Protein AF-A0A6D2J3P2-F1 (afdb_monomer)

Sequence (119 aa):
MQGESLTMRDKEGKILVKATRSKNRLYKVRMGIIDNTRLNLTETSGSSRWHSRLGHINLDALKLMMQKKLVFGIPSMTIEKKLCGPCLLGKQADKHSRKQRHSEQARTWNLSMETCVDQ

Structure (mmCIF, N/CA/C/O backbone):
data_AF-A0A6D2J3P2-F1
#
_entry.id   AF-A0A6D2J3P2-F1
#
loop_
_atom_site.group_PDB
_atom_site.id
_atom_site.type_symbol
_atom_site.label_atom_id
_atom_site.label_alt_id
_atom_site.label_comp_id
_atom_site.label_asym_id
_atom_site.label_entity_id
_atom_site.label_seq_id
_atom_site.pdbx_PDB_ins_code
_atom_site.Cartn_x
_atom_site.Cartn_y
_atom_site.Cartn_z
_atom_site.occupancy
_atom_site.B_iso_or_equiv
_atom_site.auth_seq_id
_atom_site.auth_comp_id
_atom_site.auth_asym_id
_atom_site.auth_atom_id
_atom_site.pdbx_PDB_model_num
ATOM 1 N N . MET A 1 1 ? 14.120 -1.677 -41.632 1.00 47.03 1 MET A N 1
ATOM 2 C CA . MET A 1 1 ? 13.020 -2.260 -40.833 1.00 47.03 1 MET A CA 1
ATOM 3 C C . MET A 1 1 ? 13.188 -1.817 -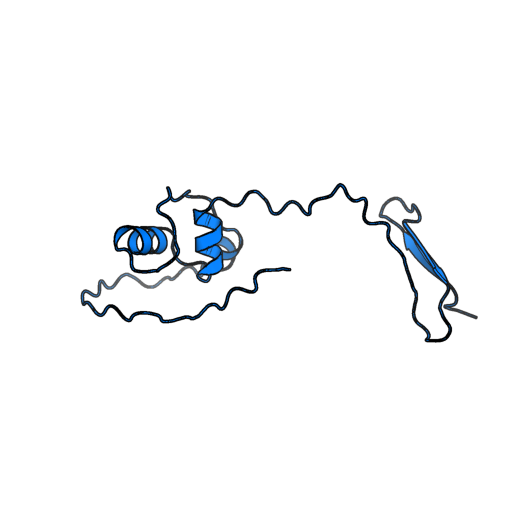39.383 1.00 47.03 1 MET A C 1
ATOM 5 O O . MET A 1 1 ? 14.062 -2.321 -38.696 1.00 47.03 1 MET A O 1
ATOM 9 N N . GLN A 1 2 ? 12.452 -0.795 -38.941 1.00 55.59 2 GLN A N 1
ATOM 10 C CA . GLN A 1 2 ? 12.528 -0.287 -37.564 1.00 55.59 2 GLN A CA 1
ATOM 11 C C . GLN A 1 2 ? 11.537 -1.059 -36.673 1.00 55.59 2 GLN A C 1
ATOM 13 O O . GLN A 1 2 ? 10.389 -1.260 -37.062 1.00 55.59 2 GLN A O 1
ATOM 18 N N . GLY A 1 3 ? 11.969 -1.492 -35.482 1.00 68.62 3 GLY A N 1
ATOM 19 C CA . GLY A 1 3 ? 11.086 -2.115 -34.483 1.00 68.62 3 GLY A CA 1
ATOM 20 C C . GLY A 1 3 ? 11.021 -3.647 -34.492 1.00 68.62 3 GLY A C 1
ATOM 21 O O . GLY A 1 3 ? 9.973 -4.207 -34.174 1.00 68.62 3 GLY A O 1
ATOM 22 N N . GLU A 1 4 ? 12.106 -4.335 -34.858 1.00 83.44 4 GLU A N 1
ATOM 23 C CA . GLU A 1 4 ? 12.228 -5.792 -34.660 1.00 83.44 4 GLU A CA 1
ATOM 24 C C . GLU A 1 4 ? 12.716 -6.161 -33.254 1.00 83.44 4 GLU A C 1
ATOM 26 O O . GLU A 1 4 ? 12.368 -7.223 -32.739 1.00 83.44 4 GLU A O 1
ATOM 31 N N . SER A 1 5 ? 13.480 -5.280 -32.603 1.00 86.62 5 SER A N 1
ATOM 32 C CA . SER A 1 5 ? 14.046 -5.517 -31.275 1.00 86.62 5 SER A CA 1
ATOM 33 C C . SER A 1 5 ? 13.791 -4.353 -30.320 1.00 86.62 5 SER A C 1
ATOM 35 O O . SER A 1 5 ? 14.065 -3.201 -30.656 1.00 86.62 5 SER A O 1
ATOM 37 N N . LEU A 1 6 ? 13.352 -4.671 -29.105 1.00 89.12 6 LEU A N 1
ATOM 38 C CA . LEU A 1 6 ? 13.273 -3.778 -27.953 1.00 89.12 6 LEU A CA 1
ATOM 39 C C . LEU A 1 6 ? 14.514 -3.988 -27.076 1.00 89.12 6 LEU A C 1
ATOM 41 O O . LEU A 1 6 ? 14.860 -5.128 -26.762 1.00 89.12 6 LEU A O 1
ATOM 45 N N . THR A 1 7 ? 15.161 -2.901 -26.655 1.00 91.12 7 THR A N 1
ATOM 46 C CA . THR A 1 7 ? 16.235 -2.933 -25.650 1.00 91.12 7 THR A CA 1
ATOM 47 C C . THR A 1 7 ? 15.902 -1.962 -24.522 1.00 91.12 7 THR A C 1
ATOM 49 O O . THR A 1 7 ? 15.679 -0.783 -24.785 1.00 91.12 7 THR A O 1
ATOM 52 N N . MET A 1 8 ? 15.889 -2.446 -23.282 1.00 90.12 8 MET A N 1
ATOM 53 C CA . MET A 1 8 ? 15.751 -1.631 -22.073 1.00 90.12 8 MET A CA 1
ATOM 54 C C . MET A 1 8 ? 17.109 -1.541 -21.383 1.00 90.12 8 MET A C 1
ATOM 56 O O . MET A 1 8 ? 17.789 -2.559 -21.229 1.00 90.12 8 MET A O 1
ATOM 60 N N . ARG A 1 9 ? 17.499 -0.335 -20.973 1.00 92.62 9 ARG A N 1
ATOM 61 C CA . ARG A 1 9 ? 18.754 -0.067 -20.265 1.00 92.62 9 ARG A CA 1
ATOM 62 C C . ARG A 1 9 ? 18.463 0.570 -18.910 1.00 92.62 9 ARG A C 1
ATOM 64 O O . ARG A 1 9 ? 17.425 1.213 -18.762 1.00 92.62 9 ARG A O 1
ATOM 71 N N . ASP A 1 10 ? 19.347 0.371 -17.942 1.00 91.06 10 ASP A N 1
ATOM 72 C CA . ASP A 1 10 ? 19.312 1.118 -16.686 1.00 91.06 10 ASP A CA 1
ATOM 73 C C . ASP A 1 10 ? 19.895 2.534 -16.852 1.00 91.06 10 ASP A C 1
ATOM 75 O O . ASP A 1 10 ? 20.259 2.956 -17.953 1.00 91.06 10 ASP A O 1
ATOM 79 N N . LYS A 1 11 ? 19.966 3.280 -15.743 1.00 90.94 11 LYS A N 1
ATOM 80 C CA . LYS A 1 11 ? 20.524 4.641 -15.711 1.00 90.94 11 LYS A CA 1
ATOM 81 C C . LYS A 1 11 ? 22.022 4.688 -16.034 1.00 90.94 11 LYS A C 1
ATOM 83 O O . LYS A 1 11 ? 22.503 5.728 -16.465 1.00 90.94 11 LYS A O 1
ATOM 88 N N . GLU A 1 12 ? 22.734 3.583 -15.839 1.00 93.06 12 GLU A N 1
ATOM 89 C CA . GLU A 1 12 ? 24.171 3.431 -16.098 1.00 93.06 12 GLU A CA 1
ATOM 90 C C . GLU A 1 12 ? 24.437 2.933 -17.533 1.00 93.06 12 GLU A C 1
ATOM 92 O O . GLU A 1 12 ? 25.582 2.806 -17.959 1.00 93.06 12 GLU A O 1
ATOM 97 N N . GLY A 1 13 ? 23.378 2.677 -18.312 1.00 87.38 13 GLY A N 1
ATOM 98 C CA . GLY A 1 13 ? 23.453 2.212 -19.694 1.00 87.38 13 GLY A CA 1
ATOM 99 C C . GLY A 1 13 ? 23.586 0.694 -19.845 1.00 87.38 13 GLY A C 1
ATOM 100 O O . GLY A 1 13 ? 23.650 0.201 -20.978 1.00 87.38 13 GLY A O 1
ATOM 101 N N . LYS A 1 14 ? 23.571 -0.071 -18.750 1.00 90.19 14 LYS A N 1
ATOM 102 C CA . LYS A 1 14 ? 23.602 -1.535 -18.785 1.00 90.19 14 LYS A CA 1
ATOM 103 C C . LYS A 1 14 ? 22.284 -2.067 -19.334 1.00 90.19 14 LYS A C 1
ATOM 105 O O . LYS A 1 14 ? 21.200 -1.617 -18.969 1.00 90.19 14 LYS A O 1
ATOM 110 N N . ILE A 1 15 ? 22.364 -3.052 -20.224 1.00 88.81 15 ILE A N 1
ATOM 111 C CA . ILE A 1 15 ? 21.178 -3.672 -20.819 1.00 88.81 15 ILE A CA 1
ATOM 112 C C . ILE A 1 15 ? 20.491 -4.547 -19.768 1.00 88.81 15 ILE A C 1
ATOM 114 O O . ILE A 1 15 ? 21.057 -5.535 -19.308 1.00 88.81 15 ILE A O 1
ATOM 118 N N . LEU A 1 16 ? 19.254 -4.190 -19.428 1.00 85.75 16 LEU A N 1
ATOM 119 C CA . LEU A 1 16 ? 18.393 -4.953 -18.525 1.00 85.75 16 LEU A CA 1
ATOM 120 C C . LEU A 1 16 ? 17.596 -6.012 -19.283 1.00 85.75 16 LEU A C 1
ATOM 122 O O . LEU A 1 16 ? 17.390 -7.117 -18.792 1.00 85.75 16 LEU A O 1
ATOM 126 N N . VAL A 1 17 ? 17.125 -5.662 -20.480 1.00 88.56 17 VAL A N 1
ATOM 127 C CA . VAL A 1 17 ? 16.249 -6.512 -21.288 1.00 88.56 17 VAL A CA 1
ATOM 128 C C . VAL A 1 17 ? 16.555 -6.322 -22.758 1.00 88.56 17 VAL A C 1
ATOM 130 O O . VAL A 1 17 ? 16.670 -5.193 -23.236 1.00 88.56 17 VAL A O 1
ATOM 133 N N . LYS A 1 18 ? 16.580 -7.432 -23.493 1.00 89.38 18 LYS A N 1
ATOM 134 C CA . LYS A 1 18 ? 16.531 -7.453 -24.952 1.00 89.38 18 LYS A CA 1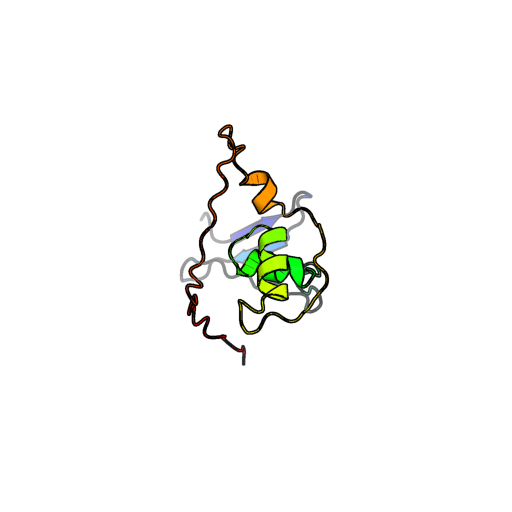
ATOM 135 C C . LYS A 1 18 ? 15.439 -8.422 -25.388 1.00 89.38 18 LYS A C 1
ATOM 137 O O . LYS A 1 18 ? 15.438 -9.571 -24.959 1.00 89.38 18 LYS A O 1
ATOM 142 N N . ALA A 1 19 ? 14.512 -7.964 -26.221 1.00 89.50 19 ALA A N 1
ATOM 143 C CA . ALA A 1 19 ? 13.422 -8.795 -26.719 1.00 89.50 19 ALA A CA 1
ATOM 144 C C . ALA A 1 19 ? 13.180 -8.565 -28.205 1.00 89.50 19 ALA A C 1
ATOM 146 O O . ALA A 1 19 ? 13.130 -7.428 -28.670 1.00 89.50 19 ALA A O 1
ATOM 147 N N . THR A 1 20 ? 12.979 -9.654 -28.935 1.00 90.19 20 THR A N 1
ATOM 148 C CA . THR A 1 20 ? 12.553 -9.617 -30.333 1.00 90.19 20 THR A CA 1
ATOM 149 C C . THR A 1 20 ? 11.031 -9.574 -30.396 1.00 90.19 20 THR A C 1
ATOM 151 O O . THR A 1 20 ? 10.340 -10.203 -29.588 1.00 90.19 20 THR A O 1
ATOM 154 N N . ARG A 1 21 ? 10.494 -8.819 -31.350 1.00 90.88 21 ARG A N 1
ATOM 155 C CA . ARG A 1 21 ? 9.055 -8.710 -31.570 1.00 90.88 21 ARG A CA 1
ATOM 156 C C . ARG A 1 21 ? 8.498 -10.044 -32.066 1.00 90.88 21 ARG A C 1
ATOM 158 O O . ARG A 1 21 ? 8.968 -10.590 -33.061 1.00 90.88 21 ARG A O 1
ATOM 165 N N . SER A 1 22 ? 7.481 -10.575 -31.396 1.00 87.81 22 SER A N 1
ATOM 166 C CA . SER A 1 22 ? 6.773 -11.767 -31.867 1.00 87.81 22 SER A CA 1
ATOM 167 C C . SER A 1 22 ? 5.814 -11.443 -33.017 1.00 87.81 22 SER A C 1
ATOM 169 O O . SER A 1 22 ? 5.471 -10.287 -33.260 1.00 87.81 22 SER A O 1
ATOM 171 N N . LYS A 1 23 ? 5.323 -12.481 -33.711 1.00 88.44 23 LYS A N 1
ATOM 172 C CA . LYS A 1 23 ? 4.397 -12.352 -34.858 1.00 88.44 23 LYS A CA 1
ATOM 173 C C . LYS A 1 23 ? 3.123 -11.559 -34.537 1.00 88.44 23 LYS A C 1
ATOM 175 O O . LYS A 1 23 ? 2.630 -10.817 -35.374 1.00 88.44 23 LYS A O 1
ATOM 180 N N . ASN A 1 24 ? 2.630 -11.647 -33.300 1.00 90.44 24 ASN A N 1
ATOM 181 C CA . ASN A 1 24 ? 1.496 -10.852 -32.811 1.00 90.44 24 ASN A CA 1
ATOM 182 C C . ASN A 1 24 ? 1.866 -9.398 -32.455 1.00 90.44 24 ASN A C 1
ATOM 184 O O . ASN A 1 24 ? 1.105 -8.718 -31.772 1.00 90.44 24 ASN A O 1
ATOM 188 N N . ARG A 1 25 ? 3.039 -8.925 -32.889 1.00 86.69 25 ARG A N 1
ATOM 189 C CA . ARG A 1 25 ? 3.554 -7.568 -32.699 1.00 86.69 25 ARG A CA 1
ATOM 190 C C . ARG A 1 25 ? 3.865 -7.161 -31.251 1.00 86.69 25 ARG A C 1
ATOM 192 O O . ARG A 1 25 ? 4.182 -5.990 -31.050 1.00 86.69 25 ARG A O 1
ATOM 199 N N . LEU A 1 26 ? 3.851 -8.090 -30.293 1.00 89.88 26 LEU A N 1
ATOM 200 C CA . LEU A 1 26 ? 4.251 -7.861 -28.898 1.00 89.88 26 LEU A CA 1
ATOM 201 C C . LEU A 1 26 ? 5.740 -8.156 -28.668 1.00 89.88 26 LEU A C 1
ATOM 203 O O . LEU A 1 26 ? 6.337 -8.969 -29.369 1.00 89.88 26 LEU A O 1
ATOM 207 N N . TYR A 1 27 ? 6.325 -7.536 -27.646 1.00 90.38 27 TYR A N 1
ATOM 208 C CA . TYR A 1 27 ? 7.641 -7.908 -27.129 1.00 90.38 27 TYR A CA 1
ATOM 209 C C . TYR A 1 27 ? 7.449 -8.753 -25.875 1.00 90.38 27 TYR A C 1
ATOM 211 O O . TYR A 1 27 ? 6.893 -8.281 -24.886 1.00 90.38 27 TYR A O 1
ATOM 219 N N . LYS A 1 28 ? 7.875 -10.015 -25.922 1.00 85.56 28 LYS A N 1
ATOM 220 C CA . LYS A 1 28 ? 7.784 -10.924 -24.776 1.00 85.56 28 LYS A CA 1
ATOM 221 C C . LYS A 1 28 ? 9.110 -10.914 -24.033 1.00 85.56 28 LYS A C 1
ATOM 223 O O . LYS A 1 28 ? 10.139 -11.266 -24.602 1.00 85.56 28 LYS A O 1
ATOM 228 N N . VAL A 1 29 ? 9.065 -10.531 -22.766 1.00 86.31 29 VAL A N 1
ATOM 229 C CA . VAL A 1 29 ? 10.224 -10.489 -21.876 1.00 86.31 29 VAL A CA 1
ATOM 230 C C . VAL A 1 29 ? 9.934 -11.422 -20.715 1.00 86.31 29 VAL A C 1
ATOM 232 O O . VAL A 1 29 ? 8.909 -11.278 -20.054 1.00 86.31 29 VAL A O 1
ATOM 235 N N . ARG A 1 30 ? 10.825 -12.380 -20.466 1.00 76.38 30 ARG A N 1
ATOM 236 C CA . ARG A 1 30 ? 10.792 -13.174 -19.238 1.00 76.38 30 ARG A CA 1
ATOM 237 C C . ARG A 1 30 ? 11.793 -12.563 -18.273 1.00 76.38 30 ARG A C 1
ATOM 239 O O . ARG A 1 30 ? 12.992 -12.761 -18.432 1.00 76.38 30 ARG A O 1
ATOM 246 N N . MET A 1 31 ? 11.297 -11.794 -17.312 1.00 75.12 31 MET A N 1
ATOM 247 C CA . MET A 1 31 ? 12.107 -11.378 -16.173 1.00 75.12 31 MET A CA 1
ATOM 248 C C . MET A 1 31 ? 12.094 -12.526 -15.174 1.00 75.12 31 MET A C 1
ATOM 250 O O . MET A 1 31 ? 11.022 -12.949 -14.744 1.00 75.12 31 MET A O 1
ATOM 254 N N .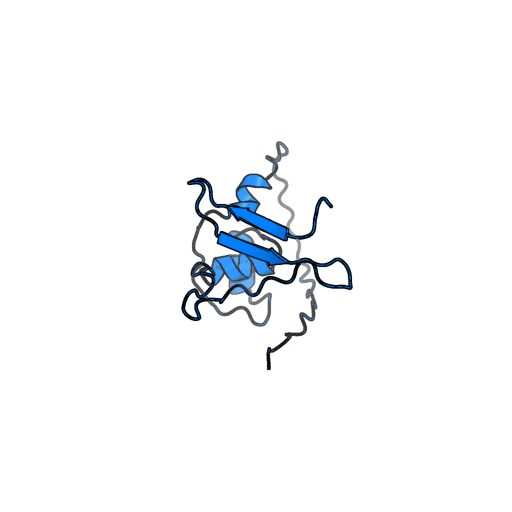 GLY A 1 32 ? 13.267 -13.063 -14.843 1.00 69.56 32 GLY A N 1
ATOM 255 C CA . GLY A 1 32 ? 13.381 -13.980 -13.718 1.00 69.56 32 GLY A CA 1
ATOM 256 C C . GLY A 1 32 ? 13.049 -13.203 -12.454 1.00 69.56 32 GLY A C 1
ATOM 257 O O . GLY A 1 32 ? 13.800 -12.306 -12.075 1.00 69.56 32 GLY A O 1
ATOM 258 N N . ILE A 1 33 ? 11.913 -13.505 -11.828 1.00 68.00 33 ILE A N 1
ATOM 259 C CA . ILE A 1 33 ? 11.688 -13.088 -10.449 1.00 68.00 33 ILE A CA 1
ATOM 260 C C . ILE A 1 33 ? 12.698 -13.899 -9.644 1.00 68.00 33 ILE A C 1
ATOM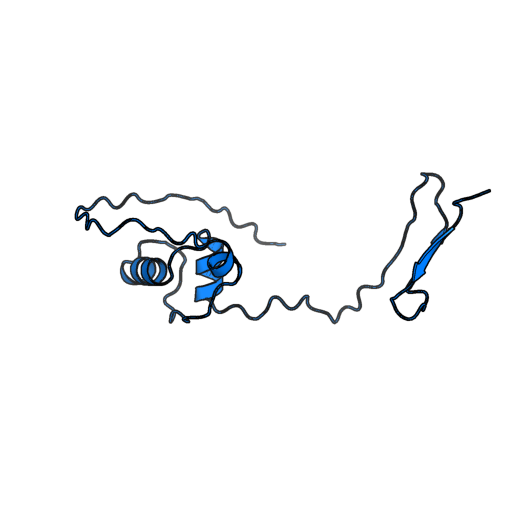 262 O O . ILE A 1 33 ? 12.628 -15.125 -9.615 1.00 68.00 33 ILE A O 1
ATOM 266 N N . ILE A 1 34 ? 13.700 -13.228 -9.078 1.00 66.06 34 ILE A N 1
ATOM 267 C CA . ILE A 1 34 ? 14.586 -13.870 -8.114 1.00 66.06 34 ILE A CA 1
ATOM 268 C C . ILE A 1 34 ? 13.696 -14.141 -6.908 1.00 66.06 34 ILE A C 1
ATOM 270 O O . ILE A 1 34 ? 13.240 -13.201 -6.261 1.00 66.06 34 ILE A O 1
ATOM 274 N N . ASP A 1 35 ? 13.437 -15.416 -6.641 1.00 60.66 35 ASP A N 1
ATOM 275 C CA . ASP A 1 35 ? 12.436 -15.936 -5.696 1.00 60.66 35 ASP A CA 1
ATOM 276 C C . ASP A 1 35 ? 12.647 -15.514 -4.220 1.00 60.66 35 ASP A C 1
ATOM 278 O O . ASP A 1 35 ? 11.971 -15.976 -3.310 1.00 60.66 35 ASP A O 1
ATOM 282 N N . ASN A 1 36 ? 13.578 -14.590 -3.959 1.00 55.78 36 ASN A N 1
ATOM 283 C CA . ASN A 1 36 ? 13.948 -14.109 -2.633 1.00 55.78 36 ASN A CA 1
ATOM 284 C C . ASN A 1 36 ? 13.591 -12.642 -2.365 1.00 55.78 36 ASN A C 1
ATOM 286 O O . ASN A 1 36 ? 13.746 -12.188 -1.231 1.00 55.78 36 ASN A O 1
ATOM 290 N N . THR A 1 37 ? 13.082 -11.884 -3.340 1.00 52.84 37 THR A N 1
ATOM 291 C CA . THR A 1 37 ? 12.493 -10.576 -3.027 1.00 52.84 37 THR A CA 1
ATOM 292 C C . THR A 1 37 ? 11.022 -10.772 -2.718 1.00 52.84 37 THR A C 1
ATOM 294 O O . THR A 1 37 ? 10.157 -10.567 -3.570 1.00 52.84 37 THR A O 1
ATOM 297 N N . ARG A 1 38 ? 10.719 -11.134 -1.467 1.00 53.28 38 ARG A N 1
ATOM 298 C CA . ARG A 1 38 ? 9.425 -10.750 -0.903 1.00 53.28 38 ARG A CA 1
ATOM 299 C C . ARG A 1 38 ? 9.316 -9.248 -1.141 1.00 53.28 38 ARG A C 1
ATOM 301 O O . ARG A 1 38 ? 10.168 -8.500 -0.662 1.00 53.28 38 ARG A O 1
ATOM 308 N N . LEU A 1 39 ? 8.335 -8.812 -1.935 1.00 57.53 39 LEU A N 1
ATOM 309 C CA . LEU A 1 39 ? 7.913 -7.416 -1.929 1.00 57.53 39 LEU A CA 1
ATOM 310 C C . LEU A 1 39 ? 7.746 -7.082 -0.454 1.00 57.53 39 LEU A C 1
ATOM 312 O O . LEU A 1 39 ? 6.890 -7.677 0.198 1.00 57.53 39 LEU A O 1
ATOM 316 N N . ASN A 1 40 ? 8.640 -6.252 0.086 1.00 49.56 40 ASN A N 1
ATOM 317 C CA . ASN A 1 40 ? 8.572 -5.830 1.471 1.00 49.56 40 ASN A CA 1
ATOM 318 C C . ASN A 1 40 ? 7.272 -5.035 1.595 1.00 49.56 40 ASN A C 1
ATOM 320 O O . ASN A 1 40 ? 7.266 -3.812 1.456 1.00 49.56 40 ASN A O 1
ATOM 324 N N . LEU A 1 41 ? 6.156 -5.731 1.833 1.00 54.69 41 LEU A N 1
ATOM 325 C CA . LEU A 1 41 ? 5.066 -5.183 2.605 1.00 54.69 41 LEU A CA 1
ATOM 326 C C . LEU A 1 41 ? 5.745 -4.816 3.908 1.00 54.69 41 LEU A C 1
ATOM 328 O O . LEU A 1 41 ? 6.030 -5.685 4.731 1.00 54.69 41 LEU A O 1
ATOM 332 N N . THR A 1 42 ? 6.116 -3.543 4.016 1.00 62.31 42 THR A N 1
ATOM 333 C CA . THR A 1 42 ? 6.631 -2.957 5.242 1.00 62.31 42 THR A CA 1
ATOM 334 C C . THR A 1 42 ? 5.800 -3.524 6.373 1.00 62.31 42 THR A C 1
ATOM 336 O O . THR A 1 42 ? 4.569 -3.560 6.260 1.00 62.31 42 THR A O 1
ATOM 339 N N . GLU A 1 43 ? 6.462 -4.056 7.401 1.00 59.47 43 GLU A N 1
ATOM 340 C CA . GLU A 1 43 ? 5.785 -4.641 8.549 1.00 59.47 43 GLU A CA 1
ATOM 341 C C . GLU A 1 43 ? 4.899 -3.557 9.165 1.00 59.47 43 GLU A C 1
ATOM 343 O O . GLU A 1 43 ? 5.315 -2.666 9.907 1.00 59.47 43 GLU A O 1
ATOM 348 N N . THR A 1 44 ? 3.659 -3.556 8.703 1.00 71.31 44 THR A N 1
ATOM 349 C CA . THR A 1 44 ? 2.702 -2.517 8.991 1.00 71.31 44 THR A CA 1
ATOM 350 C C . THR A 1 44 ? 2.057 -2.975 10.272 1.00 71.31 44 THR A C 1
ATOM 352 O O . THR A 1 44 ? 1.428 -4.039 10.299 1.00 71.31 44 THR A O 1
ATOM 355 N N . SER A 1 45 ? 2.246 -2.199 11.338 1.00 83.44 45 SER A N 1
ATOM 356 C CA . SER A 1 45 ? 1.642 -2.509 12.625 1.00 83.44 45 SER A CA 1
ATOM 357 C C . SER A 1 45 ? 0.153 -2.761 12.463 1.00 83.44 45 SER A C 1
ATOM 359 O O . SER A 1 45 ? -0.497 -2.194 11.575 1.00 83.44 45 SER A O 1
ATOM 361 N N . GLY A 1 46 ? -0.402 -3.628 13.310 1.00 86.06 46 GLY A N 1
ATOM 362 C CA . GLY A 1 46 ? -1.812 -3.994 13.209 1.00 86.06 46 GLY A CA 1
ATOM 363 C C . GLY A 1 46 ? -2.716 -2.756 13.162 1.00 86.06 46 GLY A C 1
ATOM 364 O O . GLY A 1 46 ? -3.633 -2.698 12.344 1.00 86.06 46 GLY A O 1
ATOM 365 N N . SER A 1 47 ? -2.388 -1.717 13.938 1.00 88.00 47 SER A N 1
ATOM 366 C CA . SER A 1 47 ? -3.123 -0.453 13.939 1.00 88.00 47 SER A CA 1
ATOM 367 C C . SER A 1 47 ? -3.053 0.270 12.597 1.00 88.00 47 SER A C 1
ATOM 369 O O . SER A 1 47 ? -4.073 0.763 12.129 1.00 88.00 47 SER A O 1
ATOM 371 N N . SER A 1 48 ? -1.890 0.298 11.942 1.00 87.69 48 SER A N 1
ATOM 372 C CA . SER A 1 48 ? -1.727 0.919 10.622 1.00 87.69 48 SER A CA 1
ATOM 373 C C . SER A 1 48 ? -2.453 0.129 9.519 1.00 87.69 48 SER A C 1
ATOM 375 O O . SER A 1 48 ? -3.069 0.713 8.619 1.00 87.69 48 SER A O 1
ATOM 377 N N . ARG A 1 49 ? -2.495 -1.205 9.638 1.00 88.12 49 ARG A N 1
ATOM 378 C CA . ARG A 1 49 ? -3.259 -2.068 8.726 1.00 88.12 49 ARG A CA 1
ATOM 379 C C . ARG A 1 49 ? -4.760 -1.801 8.840 1.00 88.12 49 ARG A C 1
ATOM 381 O O . ARG A 1 49 ? -5.416 -1.598 7.822 1.00 88.12 49 ARG A O 1
ATOM 388 N N . TRP A 1 50 ? -5.302 -1.758 10.056 1.00 90.00 50 TRP A N 1
ATOM 389 C CA . TRP A 1 50 ? -6.725 -1.472 10.278 1.00 90.00 50 TRP A CA 1
ATOM 390 C C . TRP A 1 50 ? -7.103 -0.028 9.955 1.00 90.00 50 TRP A C 1
ATOM 392 O O . TRP A 1 50 ? -8.149 0.202 9.355 1.00 90.00 50 TRP A O 1
ATOM 402 N N . HIS A 1 51 ? -6.228 0.929 10.267 1.00 90.50 51 HIS A N 1
ATOM 403 C CA . HIS A 1 51 ? -6.371 2.321 9.848 1.00 90.50 51 HIS A CA 1
ATOM 404 C C . HIS A 1 51 ? -6.545 2.435 8.325 1.00 90.50 51 HIS A C 1
ATOM 406 O O . HIS A 1 51 ? -7.449 3.130 7.867 1.00 90.50 51 HIS A O 1
ATOM 412 N N . SER A 1 52 ? -5.736 1.705 7.549 1.00 88.56 52 SER A N 1
ATOM 413 C CA . SER A 1 52 ? -5.816 1.707 6.082 1.00 88.56 52 SER A CA 1
ATOM 414 C C . SER A 1 52 ? -7.053 0.961 5.564 1.00 88.56 52 SER A C 1
ATOM 416 O O . SER A 1 52 ? -7.760 1.478 4.704 1.00 88.56 52 SER A O 1
ATOM 418 N N . ARG A 1 53 ? -7.373 -0.218 6.123 1.00 88.94 53 ARG A N 1
ATOM 419 C CA . ARG A 1 53 ? -8.556 -1.019 5.737 1.00 88.94 53 ARG A CA 1
ATOM 420 C C . ARG A 1 53 ? -9.878 -0.272 5.919 1.00 88.94 53 ARG A C 1
ATOM 422 O O . ARG A 1 53 ? -10.786 -0.453 5.120 1.00 88.94 53 ARG A O 1
ATOM 429 N N . LEU A 1 54 ? -9.977 0.568 6.948 1.00 88.94 54 LEU A N 1
ATOM 430 C CA . LEU A 1 54 ? -11.171 1.363 7.251 1.00 88.94 54 LEU A CA 1
ATOM 431 C C . LEU A 1 54 ? -11.169 2.739 6.562 1.00 88.94 54 LEU A C 1
ATOM 433 O O . LEU A 1 54 ? -11.865 3.649 7.008 1.00 88.94 54 LEU A O 1
ATOM 437 N N . GLY A 1 55 ? -10.371 2.915 5.505 1.00 89.56 55 GLY A N 1
ATOM 438 C CA . GLY A 1 55 ? -10.369 4.142 4.711 1.00 89.56 55 GLY A CA 1
ATOM 439 C C . GLY A 1 55 ? -9.689 5.319 5.406 1.00 89.56 55 GLY A C 1
ATOM 440 O O . GLY A 1 55 ? -10.211 6.429 5.392 1.00 89.56 55 GLY A O 1
ATOM 441 N N . HIS A 1 56 ? -8.528 5.089 6.023 1.00 90.56 56 HIS A N 1
ATOM 442 C CA . HIS A 1 56 ? -7.717 6.140 6.645 1.00 90.56 56 HIS A CA 1
ATOM 443 C C . HIS A 1 56 ? -8.412 6.887 7.801 1.00 90.56 56 HIS A C 1
ATOM 445 O O . HIS A 1 56 ? -8.161 8.069 8.049 1.00 90.56 56 HIS A O 1
ATOM 451 N N . ILE A 1 57 ? -9.261 6.181 8.555 1.00 89.69 57 ILE A N 1
ATOM 452 C CA . ILE A 1 57 ? -9.989 6.718 9.712 1.00 89.69 57 ILE A CA 1
ATOM 453 C C . ILE A 1 57 ? -9.052 7.293 10.787 1.00 89.69 57 ILE A C 1
ATOM 455 O O . ILE A 1 57 ? -7.943 6.800 10.998 1.00 89.69 57 ILE A O 1
ATOM 459 N N . ASN A 1 58 ? -9.500 8.314 11.524 1.00 88.25 58 ASN A N 1
ATOM 460 C CA . ASN A 1 58 ? -8.731 8.875 12.637 1.00 88.25 58 ASN A CA 1
ATOM 461 C C . ASN A 1 58 ? -8.298 7.778 13.637 1.00 88.25 58 ASN A C 1
ATOM 463 O O . ASN A 1 58 ? -9.108 6.940 14.035 1.00 88.25 58 ASN A O 1
ATOM 467 N N . LEU A 1 59 ? -7.039 7.812 14.086 1.00 88.25 59 LEU A N 1
ATOM 468 C CA . LEU A 1 59 ? -6.485 6.847 15.041 1.00 88.25 59 LEU A CA 1
ATOM 469 C C . LEU A 1 59 ? -7.262 6.829 16.367 1.00 88.25 59 LEU A C 1
ATOM 471 O O . LEU A 1 59 ? -7.448 5.763 16.950 1.00 88.25 59 LEU A O 1
ATOM 475 N N . ASP A 1 60 ? -7.779 7.975 16.818 1.00 88.75 60 ASP A N 1
ATOM 476 C CA . ASP A 1 60 ? -8.611 8.029 18.029 1.00 88.75 60 ASP A CA 1
ATOM 477 C C . ASP A 1 60 ? -9.971 7.349 17.823 1.00 88.75 60 ASP A C 1
ATOM 479 O O . ASP A 1 60 ? -10.479 6.676 18.720 1.00 88.75 60 ASP A O 1
ATOM 483 N N . ALA A 1 61 ? -10.546 7.473 16.625 1.00 89.56 61 ALA A N 1
ATOM 484 C CA . ALA A 1 61 ? -11.773 6.767 16.275 1.00 89.56 61 ALA A CA 1
ATOM 485 C C . ALA A 1 61 ? -11.519 5.256 16.170 1.00 89.56 61 ALA A C 1
ATOM 487 O O . ALA A 1 61 ? -12.317 4.476 16.685 1.00 89.56 61 ALA A O 1
ATOM 488 N N . LEU A 1 62 ? -10.376 4.835 15.612 1.00 90.94 62 LEU A N 1
ATOM 489 C CA . LEU A 1 62 ? -9.945 3.433 15.632 1.00 90.94 62 LEU A CA 1
ATOM 490 C C . LEU A 1 62 ? -9.839 2.898 17.067 1.00 90.94 62 LEU A C 1
ATOM 492 O O . LEU A 1 62 ? -10.368 1.826 17.364 1.00 90.94 62 LEU A O 1
ATOM 496 N N . LYS A 1 63 ? -9.250 3.681 17.980 1.00 90.56 63 LYS A N 1
ATOM 497 C CA . LYS A 1 63 ? -9.165 3.344 19.410 1.00 90.56 63 LYS A CA 1
ATOM 498 C C . LYS A 1 63 ? -10.538 3.135 20.024 1.00 90.56 63 LYS A C 1
ATOM 500 O O . LYS A 1 63 ? -10.768 2.132 20.697 1.00 90.56 63 LYS A O 1
ATOM 505 N N . LEU A 1 64 ? -11.444 4.072 19.771 1.00 90.75 64 LEU A N 1
ATOM 506 C CA . LEU A 1 64 ? -12.796 4.029 20.304 1.00 90.75 64 LEU A CA 1
ATOM 507 C C . LEU A 1 64 ? -13.568 2.813 19.781 1.00 90.75 64 LEU A C 1
ATOM 509 O O . LEU A 1 64 ? -14.230 2.138 20.565 1.00 90.75 64 LEU A O 1
ATOM 513 N N . MET A 1 65 ? -13.460 2.512 18.484 1.00 90.75 65 MET A N 1
ATOM 514 C CA . MET A 1 65 ? -14.117 1.356 17.868 1.00 90.75 65 MET A CA 1
ATOM 515 C C . MET A 1 65 ? -13.654 0.040 18.489 1.00 90.75 65 MET A C 1
ATOM 517 O O . MET A 1 65 ? -14.487 -0.815 18.783 1.00 90.75 65 MET A O 1
ATOM 521 N N . MET A 1 66 ? -12.354 -0.100 18.751 1.00 89.38 66 MET A N 1
ATOM 522 C CA . MET A 1 66 ? -11.806 -1.286 19.408 1.00 89.38 66 MET A CA 1
ATOM 523 C C . MET A 1 66 ? -12.263 -1.397 20.866 1.00 89.38 66 MET A C 1
ATOM 525 O O . MET A 1 66 ? -12.704 -2.459 21.296 1.00 89.38 66 MET A O 1
ATOM 529 N N . GLN A 1 67 ? -12.204 -0.296 21.623 1.00 89.19 67 GLN A N 1
ATOM 530 C CA . GLN A 1 67 ? -12.610 -0.270 23.034 1.00 89.19 67 GLN A CA 1
ATOM 531 C C . GLN A 1 67 ? -14.098 -0.573 23.219 1.00 89.19 67 GLN A C 1
ATOM 533 O O . GLN A 1 67 ? -14.475 -1.306 24.129 1.00 89.19 67 GLN A O 1
ATOM 538 N N . LYS A 1 68 ? -14.942 -0.026 22.342 1.00 90.75 68 LYS A N 1
ATOM 539 C CA . LYS A 1 68 ? -16.394 -0.217 22.372 1.00 90.75 68 LYS A CA 1
ATOM 540 C C . LYS A 1 68 ? -16.862 -1.455 21.598 1.00 90.75 68 LYS A C 1
ATOM 542 O O . LYS A 1 68 ? -18.066 -1.655 21.487 1.00 90.75 68 LYS A O 1
ATOM 547 N N . LYS A 1 69 ? -15.939 -2.266 21.061 1.00 86.75 69 LYS A N 1
ATOM 548 C CA . LYS A 1 69 ? -16.233 -3.455 20.238 1.00 86.75 69 LYS A CA 1
ATOM 549 C C . LYS A 1 69 ? -17.247 -3.165 19.115 1.00 86.75 69 LYS A C 1
ATOM 551 O O . LYS A 1 69 ? -18.139 -3.962 18.853 1.00 86.75 69 LYS A O 1
ATOM 556 N N . LEU A 1 70 ? -17.111 -2.009 18.459 1.00 89.31 70 LEU A N 1
ATOM 557 C CA . LEU A 1 70 ? -18.040 -1.553 17.411 1.00 89.31 70 LEU A CA 1
ATOM 558 C C . LEU A 1 70 ? -17.812 -2.237 16.058 1.00 89.31 70 LEU A C 1
ATOM 560 O O . LEU A 1 70 ? -18.626 -2.080 15.154 1.00 89.31 70 LEU A O 1
ATOM 564 N N . VAL A 1 71 ? -16.698 -2.954 15.904 1.00 84.56 71 VAL A N 1
ATOM 565 C CA . VAL A 1 71 ? -16.335 -3.661 14.674 1.00 84.56 71 VAL A CA 1
ATOM 566 C C . VAL A 1 71 ? -15.933 -5.084 15.032 1.00 84.56 71 VAL A C 1
ATOM 568 O O . VAL A 1 71 ? -15.107 -5.299 15.922 1.00 84.56 71 VAL A O 1
ATOM 571 N N . PHE A 1 72 ? -16.515 -6.055 14.337 1.00 84.69 72 PHE A N 1
ATOM 572 C CA . PHE A 1 72 ? -16.161 -7.461 14.481 1.00 84.69 72 PHE A CA 1
ATOM 573 C C . PHE A 1 72 ? -14.856 -7.774 13.733 1.00 84.69 72 PHE A C 1
ATOM 575 O O . PHE A 1 72 ? -14.568 -7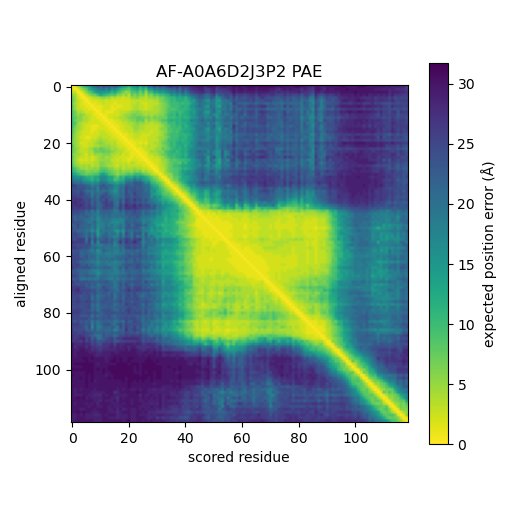.187 12.693 1.00 84.69 72 PHE A O 1
ATOM 582 N N . GLY A 1 73 ? -14.048 -8.695 14.261 1.00 83.81 73 GLY A N 1
ATOM 583 C CA . GLY A 1 73 ? -12.819 -9.154 13.604 1.00 83.81 73 GLY A CA 1
ATOM 584 C C . GLY A 1 73 ? -11.580 -8.269 13.795 1.00 83.81 73 GLY A C 1
ATOM 585 O O . GLY A 1 73 ? -10.500 -8.659 13.353 1.00 83.81 73 GLY A O 1
ATOM 586 N N . ILE A 1 74 ? -11.681 -7.124 14.484 1.00 86.50 74 ILE A N 1
ATOM 587 C CA . ILE A 1 74 ? -10.504 -6.337 14.890 1.00 86.50 74 ILE A CA 1
ATOM 588 C C . ILE A 1 74 ? -10.002 -6.850 16.249 1.00 86.50 74 ILE A C 1
ATOM 590 O O . ILE A 1 74 ? -10.712 -6.690 17.245 1.00 86.50 74 ILE A O 1
ATOM 594 N N . PRO A 1 75 ? -8.794 -7.441 16.339 1.00 83.19 75 PRO A N 1
ATOM 595 C CA . PRO A 1 75 ? -8.244 -7.857 17.623 1.00 83.19 75 PRO A CA 1
ATOM 596 C C . PRO A 1 75 ? -7.893 -6.637 18.482 1.00 83.19 75 PRO A C 1
ATOM 598 O O . PRO A 1 75 ? -7.559 -5.570 17.966 1.00 83.19 75 PRO A O 1
ATOM 601 N N . SER A 1 76 ? -7.929 -6.783 19.807 1.00 82.50 76 SER A N 1
ATOM 602 C CA . SER A 1 76 ? -7.417 -5.749 20.709 1.00 82.50 76 SER A CA 1
ATOM 603 C C . SER A 1 76 ? -5.906 -5.601 20.514 1.00 82.50 76 SER A C 1
ATOM 605 O O . SER A 1 76 ? -5.168 -6.572 20.659 1.00 82.50 76 SER A O 1
ATOM 607 N N . MET A 1 77 ? -5.440 -4.396 20.200 1.00 86.44 77 MET A N 1
ATOM 608 C CA . MET A 1 77 ? -4.019 -4.089 20.028 1.00 86.44 77 MET A CA 1
ATOM 609 C C . MET A 1 77 ? -3.712 -2.664 20.484 1.00 86.44 77 MET A C 1
ATOM 611 O O . MET A 1 77 ? -4.600 -1.812 20.572 1.00 86.44 77 MET A O 1
ATOM 615 N N . THR A 1 78 ? -2.444 -2.384 20.752 1.00 84.69 78 THR A N 1
ATOM 616 C CA . THR A 1 78 ? -1.996 -1.018 21.026 1.00 84.69 78 THR A CA 1
ATOM 617 C C . THR A 1 78 ? -1.966 -0.229 19.722 1.00 84.69 78 THR A C 1
ATOM 619 O O . THR A 1 78 ? -1.455 -0.699 18.708 1.00 84.69 78 THR A O 1
ATOM 622 N N . ILE A 1 79 ? -2.525 0.981 19.736 1.00 84.50 79 ILE A N 1
ATOM 623 C CA . ILE A 1 79 ? -2.486 1.862 18.569 1.00 84.50 79 ILE A CA 1
ATOM 624 C C . ILE A 1 79 ? -1.158 2.595 18.543 1.00 84.50 79 ILE A C 1
ATOM 626 O O . ILE A 1 79 ? -0.881 3.443 19.392 1.00 84.50 79 ILE A O 1
ATOM 630 N N . GLU A 1 80 ? -0.352 2.285 17.535 1.00 80.75 80 GLU A N 1
ATOM 631 C CA . GLU A 1 80 ? 0.863 3.028 17.251 1.00 80.75 80 GLU A CA 1
ATOM 632 C C . GLU A 1 80 ? 0.515 4.357 16.583 1.00 80.75 80 GLU A C 1
ATOM 634 O O . GLU A 1 80 ? -0.135 4.398 15.535 1.00 80.75 80 GLU A O 1
ATOM 639 N N . LYS A 1 81 ? 0.998 5.460 17.160 1.00 75.69 81 LYS A N 1
ATOM 640 C CA . LYS A 1 81 ? 0.888 6.803 16.576 1.00 75.69 81 LYS A CA 1
ATOM 641 C C . LYS A 1 81 ? 1.945 7.014 15.489 1.00 75.69 81 LYS A C 1
ATOM 643 O O . LYS A 1 81 ? 2.783 7.904 15.592 1.00 75.69 81 LYS A O 1
ATOM 648 N N . LYS A 1 82 ? 1.930 6.173 14.457 1.00 78.69 82 LYS A N 1
ATOM 649 C CA . LYS A 1 82 ? 2.740 6.388 13.254 1.00 78.69 82 LYS A CA 1
ATOM 650 C C . LYS A 1 82 ? 2.013 7.350 12.319 1.00 78.69 82 LYS A C 1
ATOM 652 O O . LYS A 1 82 ? 0.793 7.289 12.171 1.00 78.69 82 LYS A O 1
ATOM 657 N N . LEU A 1 83 ? 2.771 8.246 11.694 1.00 79.69 83 LEU A N 1
ATOM 658 C CA . LEU A 1 83 ? 2.237 9.141 10.675 1.00 79.69 83 LEU A CA 1
ATOM 659 C C . LEU A 1 83 ? 1.867 8.324 9.435 1.00 79.69 83 LEU A C 1
ATOM 661 O O . LEU A 1 83 ? 2.686 7.578 8.904 1.00 79.69 83 LEU A O 1
ATOM 665 N N . CYS A 1 84 ? 0.629 8.474 8.970 1.00 86.75 84 CYS A N 1
ATOM 666 C CA . CYS A 1 84 ? 0.188 7.906 7.705 1.00 86.75 84 CYS A CA 1
ATOM 667 C C . CYS A 1 84 ? 0.454 8.926 6.590 1.00 86.75 84 CYS A C 1
ATOM 669 O O . CYS A 1 84 ? -0.142 10.003 6.593 1.00 86.75 84 CYS A O 1
ATOM 671 N N . GLY A 1 85 ? 1.343 8.591 5.649 1.00 85.25 85 GLY A N 1
ATOM 672 C CA . GLY A 1 85 ? 1.693 9.454 4.513 1.00 85.25 85 GLY A CA 1
ATOM 673 C C . GLY A 1 85 ? 0.472 9.921 3.708 1.00 85.25 85 GLY A C 1
ATOM 674 O O . GLY A 1 85 ? 0.283 11.130 3.578 1.00 85.25 85 GLY A O 1
ATOM 675 N N . PRO A 1 86 ? -0.410 9.008 3.251 1.00 84.75 86 PRO A N 1
ATOM 676 C CA . PRO A 1 86 ? -1.660 9.373 2.584 1.00 84.75 86 PRO A CA 1
ATOM 677 C C . PRO A 1 86 ? -2.534 10.334 3.394 1.00 84.75 86 PRO A C 1
ATOM 679 O O . PRO A 1 86 ? -3.010 11.329 2.854 1.00 84.75 86 PRO A O 1
ATOM 682 N N . CYS A 1 87 ? -2.700 10.104 4.702 1.00 86.75 87 CYS A N 1
ATOM 683 C CA . CYS A 1 87 ? -3.448 11.032 5.551 1.00 86.75 87 CYS A CA 1
ATOM 684 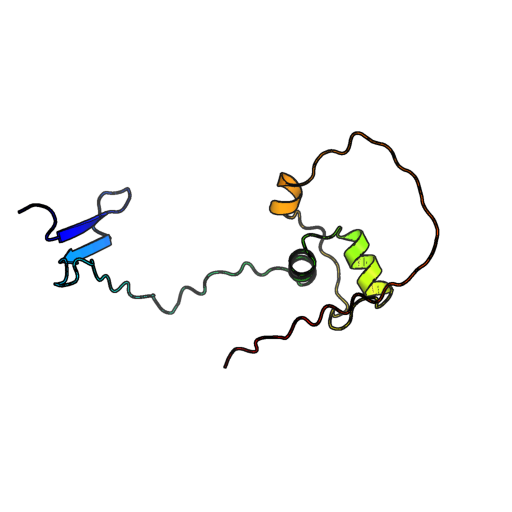C C . CYS A 1 87 ? -2.776 12.394 5.657 1.00 86.75 87 CYS A C 1
ATOM 686 O O . CYS A 1 87 ? -3.468 13.399 5.716 1.00 86.75 87 CYS A O 1
ATOM 688 N N . LEU A 1 88 ? -1.448 12.445 5.738 1.00 85.38 88 LEU A N 1
ATOM 689 C CA . LEU A 1 88 ? -0.729 13.708 5.854 1.00 85.38 88 LEU A CA 1
ATOM 690 C C . LEU A 1 88 ? -0.917 14.563 4.596 1.00 85.38 88 LEU A C 1
ATOM 692 O O . LEU A 1 88 ? -1.141 15.762 4.709 1.00 85.38 88 LEU A O 1
ATOM 696 N N . LEU A 1 89 ? -0.881 13.931 3.423 1.00 84.50 89 LEU A N 1
ATOM 697 C CA . LEU A 1 89 ? -1.098 14.590 2.134 1.00 84.50 89 LEU A CA 1
ATOM 698 C C . LEU A 1 89 ? -2.574 14.942 1.891 1.00 84.50 89 LEU A C 1
ATOM 700 O O . LEU A 1 89 ? -2.866 15.945 1.248 1.00 84.50 89 LEU A O 1
ATOM 704 N N . GLY A 1 90 ? -3.501 14.120 2.391 1.00 79.50 90 GLY A N 1
ATOM 705 C CA . GLY A 1 90 ? -4.942 14.276 2.176 1.00 79.50 90 GLY A CA 1
ATOM 706 C C . GLY A 1 90 ? -5.683 15.075 3.251 1.00 79.50 90 GLY A C 1
ATOM 707 O O . GLY A 1 90 ? -6.840 15.435 3.043 1.00 79.50 90 GLY A O 1
ATOM 708 N N . LYS A 1 91 ? -5.060 15.357 4.403 1.00 75.75 91 LYS A N 1
ATOM 709 C CA . LYS A 1 91 ? -5.660 16.185 5.457 1.00 75.75 91 LYS A CA 1
AT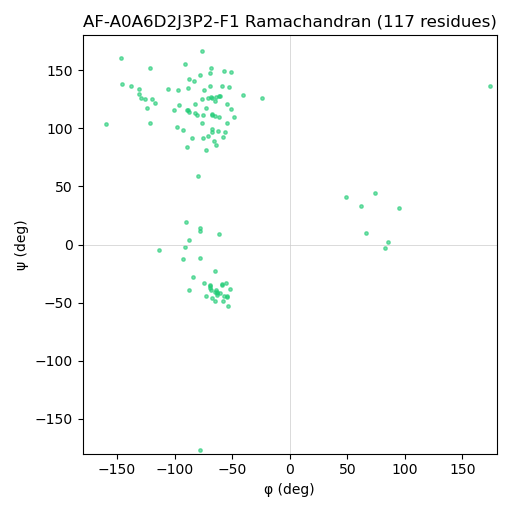OM 710 C C . LYS A 1 91 ? -5.778 17.622 4.964 1.00 75.75 91 LYS A C 1
ATOM 712 O O . LYS A 1 91 ? -4.842 18.410 5.060 1.00 75.75 91 LYS A O 1
ATOM 717 N N . GLN A 1 92 ? -6.962 17.969 4.480 1.00 66.88 92 GLN A N 1
ATOM 718 C CA . GLN A 1 92 ? -7.340 19.358 4.288 1.00 66.88 92 GLN A CA 1
ATOM 719 C C . GLN A 1 92 ? -7.375 20.036 5.664 1.00 66.88 92 GLN A C 1
ATOM 721 O O . GLN A 1 92 ? -7.984 19.531 6.608 1.00 66.88 92 GLN A O 1
ATOM 726 N N . ALA A 1 93 ? -6.662 21.154 5.807 1.00 56.41 93 ALA A N 1
ATOM 727 C CA . ALA A 1 93 ? -6.711 21.958 7.018 1.00 56.41 93 ALA A CA 1
ATOM 728 C C . ALA A 1 93 ? -8.077 22.655 7.083 1.00 56.41 93 ALA A C 1
ATOM 730 O O . ALA A 1 93 ? -8.263 23.724 6.499 1.00 56.41 93 ALA A O 1
ATOM 731 N N . ASP A 1 94 ? -9.037 22.034 7.766 1.00 53.34 94 ASP A N 1
ATOM 732 C CA . ASP A 1 94 ? -10.331 22.650 8.044 1.00 53.34 94 ASP A CA 1
ATOM 733 C C . ASP A 1 94 ? -10.123 23.912 8.890 1.00 53.34 94 ASP A C 1
ATOM 735 O O . ASP A 1 94 ? -9.781 23.855 10.072 1.00 53.34 94 ASP A O 1
ATOM 739 N N . LYS A 1 95 ? -10.357 25.079 8.285 1.00 47.91 95 LYS A N 1
ATOM 740 C CA . LYS A 1 95 ? -10.378 26.379 8.978 1.00 47.91 95 LYS A CA 1
ATOM 741 C C . LYS A 1 95 ? -11.681 26.616 9.752 1.00 47.91 95 LYS A C 1
ATOM 743 O O . LYS A 1 95 ? -11.932 27.735 10.196 1.00 47.91 95 LYS A O 1
ATOM 748 N N . HIS A 1 96 ? -12.522 25.596 9.919 1.00 48.41 96 HIS A N 1
ATOM 749 C CA . HIS A 1 96 ? -13.840 25.745 10.522 1.00 48.41 96 HIS A CA 1
ATOM 750 C C . HIS A 1 96 ? -13.965 24.949 11.819 1.00 48.41 96 HIS A C 1
ATOM 752 O O . HIS A 1 96 ? -13.736 23.748 11.910 1.00 48.41 96 HIS A O 1
ATOM 758 N N . SER A 1 97 ? -14.273 25.709 12.859 1.00 48.66 97 SER A N 1
ATOM 759 C CA . SER A 1 97 ? -14.246 25.366 14.264 1.00 48.66 97 SER A CA 1
ATOM 760 C C . SER A 1 97 ? -15.323 24.359 14.685 1.00 48.66 97 SER A C 1
ATOM 762 O O . SER A 1 97 ? -16.449 24.327 14.195 1.00 48.66 97 SER A O 1
ATOM 764 N N . ARG A 1 98 ? -14.929 23.559 15.681 1.00 45.75 98 ARG A N 1
ATOM 765 C CA . ARG A 1 98 ? -15.702 22.664 16.553 1.00 45.75 98 ARG A CA 1
ATOM 766 C C . ARG A 1 98 ? -17.190 23.036 16.716 1.00 45.75 98 ARG A C 1
ATOM 768 O O . ARG A 1 98 ? -17.513 24.070 17.291 1.00 45.75 98 ARG A O 1
ATOM 775 N N . LYS A 1 99 ? -18.082 22.077 16.443 1.00 35.62 99 LYS A N 1
ATOM 776 C CA . LYS A 1 99 ? -19.321 21.898 17.223 1.00 35.62 99 LYS A CA 1
ATOM 777 C C . LYS A 1 99 ? -19.378 20.471 17.754 1.00 35.62 99 LYS A C 1
ATOM 779 O O . LYS A 1 99 ? -19.397 19.513 16.988 1.00 35.62 99 LYS A O 1
ATOM 784 N N . GLN A 1 100 ? -19.376 20.338 19.079 1.00 45.50 100 GLN A N 1
ATOM 785 C CA . GLN A 1 100 ? -19.725 19.085 19.740 1.00 45.50 100 GLN A CA 1
ATOM 786 C C . GLN A 1 100 ? -21.166 18.727 19.356 1.00 45.50 100 GLN A C 1
ATOM 788 O O . GLN A 1 100 ? -22.063 19.555 19.499 1.00 45.50 100 GLN A O 1
ATOM 793 N N . ARG A 1 101 ? -21.395 17.504 18.874 1.00 36.22 101 ARG A N 1
ATOM 794 C CA . ARG A 1 101 ? -22.736 16.917 18.794 1.00 36.22 101 ARG A CA 1
ATOM 795 C C . ARG A 1 101 ? -22.728 15.626 19.599 1.00 36.22 101 ARG A C 1
ATOM 797 O O . ARG A 1 101 ? -22.163 14.626 19.173 1.00 36.22 101 ARG A O 1
ATOM 804 N N . HIS A 1 102 ? -23.337 15.686 20.778 1.00 39.78 102 HIS A N 1
ATOM 805 C CA . HIS A 1 102 ? -23.876 14.511 21.448 1.00 39.78 102 HIS A CA 1
ATOM 806 C C . HIS A 1 102 ? -25.122 14.049 20.682 1.00 39.78 102 HIS A C 1
ATOM 808 O O . HIS A 1 102 ? -26.026 14.847 20.441 1.00 39.78 102 HIS A O 1
ATOM 814 N N . SER A 1 103 ? -25.160 12.782 20.282 1.00 37.00 103 SER A N 1
ATOM 815 C CA . SER A 1 103 ? -26.289 11.856 20.486 1.00 37.00 103 SER A CA 1
ATOM 816 C C . SER A 1 103 ? -26.013 10.543 19.758 1.00 37.00 103 SER A C 1
ATOM 818 O O . SER A 1 103 ? -25.483 10.508 18.647 1.00 37.00 103 SER A O 1
ATOM 820 N N . GLU A 1 104 ? -26.319 9.463 20.465 1.00 49.00 104 GLU A N 1
ATOM 821 C CA . GLU A 1 104 ? -26.207 8.078 20.045 1.00 49.00 104 GLU A CA 1
ATOM 822 C C . GLU A 1 104 ? -27.031 7.785 18.795 1.00 49.00 104 GLU A C 1
ATOM 824 O O . GLU A 1 104 ? -28.204 8.132 18.712 1.00 49.00 104 GLU A O 1
ATOM 829 N N . GLN A 1 105 ? -26.424 7.042 17.876 1.00 37.50 105 GLN A N 1
ATOM 830 C CA . GLN A 1 105 ? -27.089 5.962 17.157 1.00 37.50 105 GLN A CA 1
ATOM 831 C C . GLN A 1 105 ? -25.998 5.053 16.599 1.00 37.50 105 GLN A C 1
ATOM 833 O O . GLN A 1 105 ? -25.293 5.390 15.646 1.00 37.50 105 GLN A O 1
ATOM 838 N N . ALA A 1 106 ? -25.821 3.904 17.251 1.00 36.09 106 ALA A N 1
ATOM 839 C CA . ALA A 1 106 ? -24.996 2.817 16.756 1.00 36.09 106 ALA A CA 1
ATOM 840 C C . ALA A 1 106 ? -25.654 2.261 15.487 1.00 36.09 106 ALA A C 1
ATOM 842 O O . ALA A 1 106 ? -26.494 1.368 15.535 1.00 36.09 106 ALA A O 1
ATOM 843 N N . ARG A 1 107 ? -25.298 2.833 14.337 1.00 41.59 107 ARG A N 1
ATOM 844 C CA . ARG A 1 107 ? -25.526 2.189 13.050 1.00 41.59 107 ARG A CA 1
ATOM 845 C C . ARG A 1 107 ? -24.467 1.109 12.908 1.00 41.59 107 ARG A C 1
ATOM 847 O O . ARG A 1 107 ? -23.293 1.405 12.698 1.00 41.59 107 ARG A O 1
ATOM 854 N N . THR A 1 108 ? -24.889 -0.134 13.086 1.00 39.97 108 THR A N 1
ATOM 855 C CA . THR A 1 108 ? -24.152 -1.322 12.672 1.00 39.97 108 THR A CA 1
ATOM 856 C C . THR A 1 108 ? -23.852 -1.177 11.185 1.00 39.97 108 THR A C 1
ATOM 858 O O . THR A 1 108 ? -24.737 -1.291 10.339 1.00 39.97 108 THR A O 1
ATOM 861 N N . TRP A 1 109 ? -22.603 -0.861 10.855 1.00 36.19 109 TRP A N 1
ATOM 862 C CA . TRP A 1 109 ? -22.127 -0.942 9.483 1.00 36.19 109 TRP A CA 1
ATOM 863 C C . TRP A 1 109 ? -21.918 -2.420 9.168 1.00 36.19 109 TRP A C 1
ATOM 865 O O . TRP A 1 109 ? -20.852 -2.973 9.424 1.00 36.19 109 TRP A O 1
ATOM 875 N N . ASN A 1 110 ? -22.952 -3.068 8.635 1.00 35.69 110 ASN A N 1
ATOM 876 C CA . ASN A 1 110 ? -22.794 -4.356 7.973 1.00 35.69 110 ASN A CA 1
ATOM 877 C C . ASN A 1 110 ? -22.109 -4.110 6.624 1.00 35.69 110 ASN A C 1
ATOM 879 O O . ASN A 1 110 ? -22.766 -4.017 5.591 1.00 35.69 110 ASN A O 1
ATOM 883 N N . LEU A 1 111 ? -20.783 -3.963 6.638 1.00 40.50 111 LEU A N 1
ATOM 884 C CA . LEU A 1 111 ? -19.974 -4.224 5.453 1.00 40.50 111 LEU A CA 1
ATOM 885 C C . LEU A 1 111 ? -19.521 -5.680 5.537 1.00 40.50 111 LEU A C 1
ATOM 887 O O . LEU A 1 111 ? -18.552 -5.997 6.227 1.00 40.50 111 LEU A O 1
ATOM 891 N N . SER A 1 112 ? -20.229 -6.564 4.833 1.00 36.28 112 SER A N 1
ATOM 892 C CA . SER A 1 112 ? -19.655 -7.849 4.441 1.00 36.28 112 SER A CA 1
ATOM 893 C C . SER A 1 112 ? -18.462 -7.559 3.536 1.00 36.28 112 SER A C 1
ATOM 895 O O . SER A 1 112 ? -18.621 -7.286 2.351 1.00 36.28 112 SER A O 1
ATOM 897 N N . MET A 1 113 ? -17.260 -7.570 4.106 1.00 33.53 113 MET A N 1
ATOM 898 C CA . MET A 1 113 ? -16.046 -7.819 3.342 1.00 33.53 113 MET A CA 1
ATOM 899 C C . MET A 1 113 ? -15.896 -9.333 3.270 1.00 33.53 113 MET A C 1
ATOM 901 O O . MET A 1 113 ? -15.345 -9.953 4.181 1.00 33.53 113 MET A O 1
ATOM 905 N N . GLU A 1 114 ? -16.448 -9.924 2.211 1.00 32.94 114 GLU A N 1
ATOM 906 C CA . GLU A 1 114 ? -16.124 -11.294 1.831 1.00 32.94 114 GLU A CA 1
ATOM 907 C C . GLU A 1 114 ? -14.604 -11.387 1.679 1.00 32.94 114 GLU A C 1
ATOM 909 O O . GLU A 1 114 ? -13.963 -10.621 0.958 1.00 32.94 114 GLU A O 1
ATOM 914 N N . THR A 1 115 ? -14.016 -12.277 2.468 1.00 39.19 115 THR A N 1
ATOM 915 C CA . THR A 1 115 ? -12.585 -12.534 2.446 1.00 39.19 115 THR A CA 1
ATOM 916 C C . THR A 1 115 ? -12.313 -13.469 1.276 1.00 39.19 115 THR A C 1
ATOM 918 O O . THR A 1 115 ? -12.707 -14.630 1.310 1.00 39.19 115 THR A O 1
ATOM 921 N N . CYS A 1 116 ? -11.638 -12.981 0.232 1.00 33.50 116 CYS A N 1
ATOM 922 C CA . CYS A 1 116 ? -10.890 -13.879 -0.641 1.00 33.50 116 CYS A CA 1
ATOM 923 C C . CYS A 1 116 ? -9.736 -14.436 0.194 1.00 33.50 116 CYS A C 1
ATOM 925 O O . CYS A 1 116 ? -8.745 -13.754 0.452 1.00 33.50 116 CYS A O 1
ATOM 927 N N . VAL A 1 117 ? -9.937 -15.651 0.693 1.00 40.91 117 VAL A N 1
ATOM 928 C CA . VAL A 1 117 ? -8.874 -16.533 1.159 1.00 40.91 117 VAL A CA 1
ATOM 929 C C . VAL A 1 117 ? -8.212 -17.084 -0.101 1.00 40.91 117 VAL A C 1
ATOM 931 O O . VAL A 1 117 ? -8.853 -17.802 -0.864 1.00 40.91 117 VAL A O 1
ATOM 934 N N . ASP A 1 118 ? -6.967 -16.677 -0.346 1.00 34.25 118 ASP A N 1
ATOM 935 C CA . ASP A 1 118 ? -6.132 -17.215 -1.421 1.00 34.25 118 ASP A CA 1
ATOM 936 C C . ASP A 1 118 ? -5.900 -18.723 -1.196 1.00 34.25 118 ASP A C 1
ATOM 938 O O . ASP A 1 118 ? -5.491 -19.139 -0.107 1.00 34.25 118 ASP A O 1
ATOM 942 N N . GLN A 1 119 ? -6.185 -19.518 -2.232 1.00 32.75 119 GLN A N 1
ATOM 943 C CA . GLN A 1 119 ? -5.845 -20.938 -2.368 1.00 32.75 119 GLN A CA 1
ATOM 944 C C . GLN A 1 119 ? -4.525 -21.074 -3.129 1.00 32.75 119 GLN A C 1
ATOM 946 O O . GLN A 1 119 ? -4.347 -20.325 -4.117 1.00 32.75 119 GLN A O 1
#

pLDDT: mean 72.58, std 20.34, range [32.75, 93.06]

Nearest PDB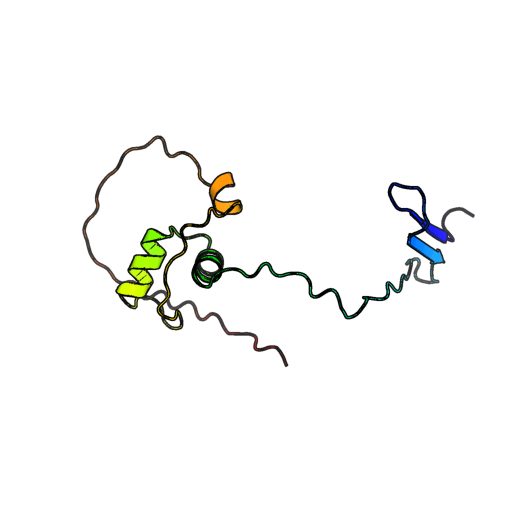 structures (foldseek):
  7v08-assembly1_m  TM=1.727E-01  e=3.163E+00  Saccharomyces cerevisiae BY4741
  8fl0-assembly1_NC  TM=2.030E-01  e=9.902E+00  Homo sapiens

Secondary structure (DSSP, 8-state):
---SEEEEE-TT--EEEEEEBPTTSPBP------TT---------HHHHHHHHTTS--HHHHHHHHHTT-STT-----------HHHHHH-----S-----------------------

Mean pre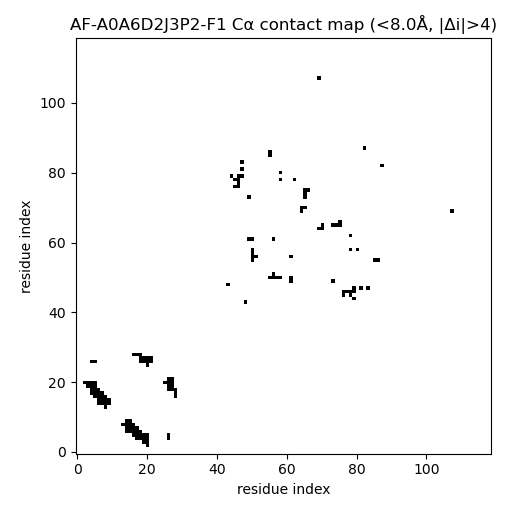dicted aligned error: 17.24 Å

InterPro domains:
  IPR025724 GAG-pre-integrase domain [PF13976] (26-92)

Radius of gyration: 24.21 Å; Cα contacts (8 Å, |Δi|>4): 75; chains: 1; bounding box: 51×47×64 Å

Foldseek 3Di:
DPQQWDWDADPVRHTPDIFGQDPVRDTDTDDPPPPPPPVCPPPQPLQRVVCVVVPNDDSVVVVVCQVVVLDPPRDDDDHDPDDDPVCVVPDDPPPDDDDDDDDDDSDNPPDPPPDPPDD

Organism: NCBI:txid1685480

Solvent-accessible surface area (backbone atoms only — not comparable to full-atom values): 8404 Å² total; per-residue (Å²): 134,88,78,56,64,52,76,44,58,51,97,86,64,50,77,76,44,76,26,57,48,43,96,88,72,44,69,70,77,87,77,81,76,65,93,76,68,70,76,76,72,66,89,61,51,71,44,57,48,52,29,52,76,63,71,65,48,57,68,68,56,54,50,48,33,58,76,67,61,73,53,84,93,64,75,92,73,77,77,67,90,69,88,50,67,69,56,65,76,65,58,73,84,74,92,70,80,90,75,92,77,91,77,92,75,89,73,81,78,84,70,84,74,79,74,85,76,86,129